Protein AF-A0A7V3VBW9-F1 (afdb_monomer_lite)

Foldseek 3Di:
DQVLVCVVCVPHDPVCLVPDDLVVLVVSVVDDDDPVCSCVSCVNSVVVCCVSPVDD

pLDDT: mean 85.11, std 6.81, range [54.41, 91.94]

Sequence (56 aa):
SASILTELVKGKDLEFVKSMEKDQLLEELGIELGPTRLKCALLSLETLKIALFGNA

Radius of gyration: 11.03 Å; chains: 1; bounding box: 26×19×25 Å

Structure (mmCIF, N/CA/C/O backbone):
data_AF-A0A7V3VBW9-F1
#
_entry.id   AF-A0A7V3VBW9-F1
#
loop_
_atom_site.group_PDB
_atom_site.id
_atom_site.type_symbol
_atom_site.label_atom_id
_atom_site.label_alt_id
_atom_site.label_comp_id
_atom_site.label_asym_id
_atom_site.label_entity_id
_atom_site.label_seq_id
_atom_site.pdbx_PDB_ins_code
_atom_site.Cartn_x
_atom_site.Cartn_y
_atom_site.Cartn_z
_atom_site.occupancy
_atom_site.B_iso_or_equiv
_atom_site.auth_seq_id
_atom_site.auth_comp_id
_atom_site.auth_asym_id
_atom_site.auth_atom_id
_atom_site.pdbx_PDB_model_num
ATOM 1 N N . SER A 1 1 ? 5.605 -2.673 -2.027 1.00 72.88 1 SER A N 1
ATOM 2 C CA . SER A 1 1 ? 4.289 -2.179 -2.477 1.00 72.88 1 SER A CA 1
ATOM 3 C C . SER A 1 1 ? 3.199 -2.453 -1.453 1.00 72.88 1 SER A C 1
ATOM 5 O O . SER A 1 1 ? 2.584 -1.495 -1.014 1.00 72.88 1 SER A O 1
ATOM 7 N N . ALA A 1 2 ? 3.017 -3.694 -0.982 1.00 84.69 2 ALA A N 1
ATOM 8 C CA . ALA A 1 2 ? 1.933 -4.039 -0.048 1.00 84.69 2 ALA A CA 1
ATOM 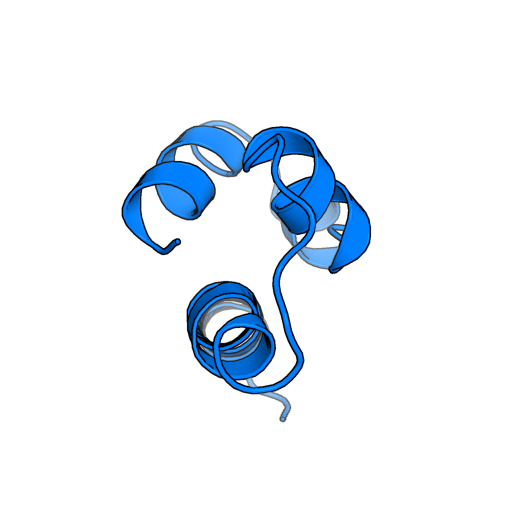9 C C . ALA A 1 2 ? 1.909 -3.224 1.263 1.00 84.69 2 ALA A C 1
ATOM 11 O O . ALA A 1 2 ? 0.853 -2.740 1.641 1.00 84.69 2 ALA A O 1
ATOM 12 N N . SER A 1 3 ? 3.057 -3.004 1.917 1.00 86.81 3 SER A N 1
ATOM 13 C CA . SER A 1 3 ? 3.112 -2.198 3.153 1.0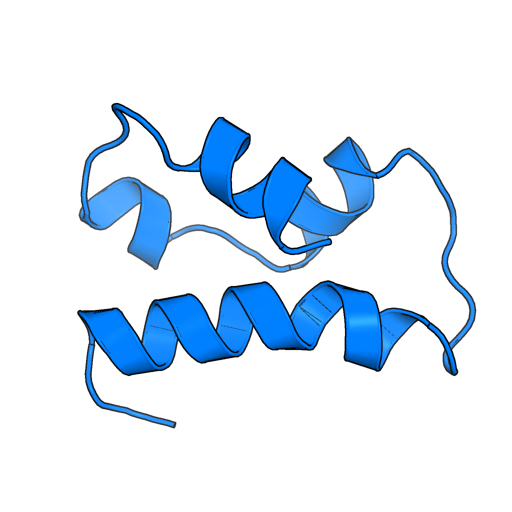0 86.81 3 SER A CA 1
ATOM 14 C C . SER A 1 3 ? 2.722 -0.727 2.949 1.00 86.81 3 SER A C 1
ATOM 16 O O . SER A 1 3 ? 2.171 -0.113 3.850 1.00 86.81 3 SER A O 1
ATOM 18 N N . ILE A 1 4 ? 3.019 -0.150 1.781 1.00 87.94 4 ILE A N 1
ATOM 19 C CA . ILE A 1 4 ? 2.648 1.238 1.455 1.00 87.94 4 ILE A CA 1
ATOM 20 C C . ILE A 1 4 ? 1.153 1.298 1.150 1.00 87.94 4 ILE A C 1
ATOM 22 O O . ILE A 1 4 ? 0.447 2.167 1.649 1.00 87.94 4 ILE A O 1
ATOM 26 N N . LEU A 1 5 ? 0.653 0.309 0.404 1.00 89.19 5 LEU A N 1
ATOM 27 C CA . LEU A 1 5 ? -0.771 0.164 0.140 1.00 89.19 5 LEU A CA 1
ATOM 28 C C . LEU A 1 5 ? -1.578 0.053 1.438 1.00 89.19 5 LEU A C 1
ATOM 30 O O . LEU A 1 5 ? -2.610 0.704 1.549 1.00 89.19 5 LEU A O 1
ATOM 34 N N . THR A 1 6 ? -1.120 -0.731 2.420 1.00 88.31 6 THR A N 1
ATOM 35 C CA . THR A 1 6 ? -1.833 -0.861 3.698 1.00 88.31 6 THR A CA 1
ATOM 36 C C . THR A 1 6 ? -1.921 0.463 4.437 1.00 88.31 6 THR A C 1
ATOM 38 O O . THR A 1 6 ? -2.988 0.770 4.947 1.00 88.31 6 THR A O 1
ATOM 41 N N . GLU A 1 7 ? -0.858 1.269 4.454 1.00 90.12 7 GLU A N 1
ATOM 42 C CA . GLU A 1 7 ? -0.894 2.592 5.088 1.00 90.12 7 GLU A CA 1
ATOM 43 C C . GLU A 1 7 ? -1.795 3.577 4.322 1.00 90.12 7 GLU A C 1
ATOM 45 O O . GLU A 1 7 ? -2.511 4.354 4.948 1.00 90.12 7 GLU A O 1
ATOM 50 N N . LEU A 1 8 ? -1.853 3.488 2.987 1.00 87.69 8 LEU A N 1
ATOM 51 C CA . LEU A 1 8 ? -2.738 4.313 2.152 1.00 87.69 8 LEU A CA 1
ATOM 52 C C . LEU A 1 8 ? -4.227 4.050 2.387 1.00 87.69 8 LEU A C 1
ATOM 54 O O . LEU A 1 8 ? -5.028 4.987 2.363 1.00 87.69 8 LEU A O 1
ATOM 58 N N . VAL A 1 9 ? -4.605 2.784 2.578 1.00 89.44 9 VAL A N 1
ATOM 59 C CA . VAL A 1 9 ? -6.015 2.374 2.717 1.00 89.44 9 VAL A CA 1
ATOM 60 C C . VAL A 1 9 ? -6.491 2.327 4.168 1.00 89.44 9 VAL A C 1
ATOM 62 O O . VAL A 1 9 ? -7.694 2.263 4.423 1.00 89.44 9 VAL A O 1
ATOM 65 N N . LYS A 1 10 ? -5.579 2.358 5.143 1.00 89.38 10 LYS A N 1
ATOM 66 C CA . LYS A 1 10 ? -5.925 2.288 6.566 1.00 89.38 10 LYS A CA 1
ATOM 67 C C . LYS A 1 10 ? -6.726 3.519 6.987 1.00 89.38 10 LYS A C 1
ATOM 69 O O . LYS A 1 10 ? -6.283 4.651 6.833 1.00 89.38 10 LYS A O 1
ATOM 74 N N . GLY A 1 11 ? -7.918 3.286 7.536 1.00 90.50 11 GLY A N 1
ATOM 75 C CA . GLY A 1 11 ? -8.829 4.356 7.959 1.00 90.50 11 GLY A CA 1
ATOM 76 C C . GLY A 1 11 ? -9.555 5.069 6.813 1.00 90.50 11 GLY A C 1
ATOM 77 O O . GLY A 1 11 ? -10.219 6.070 7.065 1.00 90.50 11 GLY A O 1
ATOM 78 N N . LYS A 1 12 ? -9.437 4.575 5.574 1.00 89.75 12 LYS A N 1
ATOM 79 C CA . LYS A 1 12 ? -10.230 5.032 4.426 1.00 89.75 12 LYS A CA 1
ATOM 80 C C . LYS A 1 12 ? -11.521 4.223 4.307 1.00 89.75 12 LYS A C 1
ATOM 82 O O . LYS A 1 12 ? -11.581 3.065 4.721 1.00 89.75 12 LYS A O 1
ATOM 87 N N . ASP A 1 13 ? -12.516 4.813 3.658 1.00 91.94 13 ASP A N 1
ATOM 88 C CA . ASP A 1 13 ? -13.757 4.124 3.314 1.00 91.94 13 ASP A CA 1
ATOM 89 C C . ASP A 1 13 ? -13.576 3.149 2.145 1.00 91.94 13 ASP A C 1
ATOM 91 O O . ASP A 1 13 ? -12.702 3.307 1.289 1.00 91.94 13 ASP A O 1
ATOM 95 N N . LEU A 1 14 ? -14.463 2.156 2.061 1.00 87.94 14 LEU A N 1
ATOM 96 C CA . LEU A 1 14 ? -14.452 1.166 0.980 1.00 87.94 14 LEU A CA 1
ATOM 97 C C . LEU A 1 14 ? -14.619 1.796 -0.411 1.00 87.94 14 LEU A C 1
ATOM 99 O O . LEU A 1 14 ? -14.039 1.298 -1.374 1.00 87.94 14 LEU A O 1
ATOM 103 N N . GLU A 1 15 ? -15.366 2.898 -0.525 1.00 88.44 15 GLU A N 1
ATOM 104 C CA . GLU A 1 15 ? -15.503 3.638 -1.787 1.00 88.44 15 GLU A CA 1
ATOM 105 C C . GLU A 1 15 ? -14.168 4.222 -2.256 1.00 88.44 15 GLU A C 1
ATOM 107 O O . GLU A 1 15 ? -13.841 4.115 -3.436 1.00 88.44 15 GLU A O 1
ATOM 112 N N . PHE A 1 16 ? -13.354 4.743 -1.331 1.00 88.69 16 PHE A N 1
ATOM 113 C CA . PHE A 1 16 ? -12.019 5.251 -1.649 1.00 88.69 16 PHE A CA 1
ATOM 114 C C . PHE A 1 16 ? -11.114 4.135 -2.181 1.00 88.69 16 PHE A C 1
ATOM 116 O O . PHE A 1 16 ? -10.416 4.314 -3.178 1.00 88.69 16 PHE A O 1
ATOM 123 N N . VAL A 1 17 ? -11.152 2.957 -1.548 1.00 88.44 17 VAL A N 1
ATOM 124 C CA . VAL A 1 17 ? -10.365 1.798 -2.002 1.00 88.44 17 VAL A CA 1
ATOM 125 C C . VAL A 1 17 ? -10.844 1.307 -3.373 1.00 88.44 17 VAL A C 1
ATOM 127 O O . VAL A 1 17 ? -10.042 0.851 -4.190 1.00 88.44 17 VAL A O 1
ATOM 130 N N . LYS A 1 18 ? -12.142 1.439 -3.664 1.00 86.69 18 LYS A N 1
ATOM 131 C CA . LYS A 1 18 ? -12.715 1.101 -4.970 1.00 86.69 18 LYS A CA 1
ATOM 132 C C . LYS A 1 18 ? -12.263 2.061 -6.070 1.00 86.69 18 LYS A C 1
ATOM 134 O O . LYS A 1 18 ? -11.934 1.602 -7.162 1.00 86.69 18 LYS A O 1
ATOM 139 N N . SER A 1 19 ? -12.226 3.362 -5.778 1.00 88.69 19 SER A N 1
ATOM 140 C CA . SER A 1 19 ? -11.782 4.405 -6.711 1.00 88.69 19 SER A CA 1
ATOM 141 C C . SER A 1 19 ? -10.261 4.535 -6.816 1.00 88.69 19 SER A C 1
ATOM 143 O O . SER A 1 19 ? -9.785 5.336 -7.613 1.00 88.69 19 SER A O 1
ATOM 145 N N . MET A 1 20 ? -9.493 3.806 -5.999 1.00 87.88 20 MET A N 1
ATOM 146 C CA . MET A 1 20 ? -8.035 3.886 -6.011 1.00 87.88 20 MET A CA 1
ATOM 147 C C . MET A 1 20 ? -7.478 3.384 -7.341 1.00 87.88 20 MET A C 1
ATOM 149 O O . MET A 1 20 ? -7.651 2.216 -7.709 1.00 87.88 20 MET A O 1
ATOM 153 N N . GLU A 1 21 ? -6.761 4.256 -8.037 1.00 86.00 21 GLU A N 1
ATOM 154 C CA . GLU A 1 21 ? -6.112 3.934 -9.302 1.00 86.00 21 GLU A CA 1
ATOM 155 C C . GLU A 1 21 ? -4.648 3.542 -9.103 1.00 86.00 21 GLU A C 1
ATOM 157 O O . GLU A 1 21 ? -4.002 3.870 -8.104 1.00 86.00 21 GLU A O 1
ATOM 162 N N . LYS A 1 22 ? -4.111 2.820 -10.088 1.00 86.19 22 LYS A N 1
ATOM 163 C CA . LYS A 1 22 ? -2.705 2.392 -10.105 1.00 86.19 22 LYS A CA 1
ATOM 164 C C . LYS A 1 22 ? -1.732 3.563 -9.954 1.00 86.19 22 LYS A C 1
ATOM 166 O O . LYS A 1 22 ? -0.727 3.416 -9.268 1.00 86.19 22 LYS A O 1
ATOM 171 N N . ASP A 1 23 ? -2.054 4.710 -10.544 1.00 84.94 23 ASP A N 1
ATOM 172 C CA . ASP A 1 23 ? -1.161 5.865 -10.595 1.00 84.94 23 ASP A CA 1
ATOM 173 C C . ASP A 1 23 ? -0.959 6.475 -9.206 1.00 84.94 23 ASP A C 1
ATOM 175 O O . ASP A 1 23 ? 0.167 6.799 -8.858 1.00 84.94 23 ASP A O 1
ATOM 179 N N . GLN A 1 24 ? -1.984 6.478 -8.346 1.00 85.50 24 GLN A N 1
ATOM 180 C CA . GLN A 1 24 ? -1.849 6.944 -6.959 1.00 85.50 24 GLN A CA 1
ATOM 181 C C . GLN A 1 24 ? -0.854 6.093 -6.159 1.00 85.50 24 GLN A C 1
ATOM 183 O O . GLN A 1 24 ? -0.058 6.613 -5.385 1.00 85.50 24 GLN A O 1
ATOM 188 N N . LEU A 1 25 ? -0.866 4.770 -6.357 1.00 86.06 25 LEU A N 1
ATOM 189 C CA . LEU A 1 25 ? 0.104 3.890 -5.705 1.00 86.06 25 LEU A CA 1
ATOM 190 C C . LEU A 1 25 ? 1.522 4.099 -6.263 1.00 86.06 25 LEU A C 1
ATOM 192 O O . LEU A 1 25 ? 2.495 3.943 -5.528 1.00 86.06 25 LEU A O 1
ATOM 196 N N . LEU A 1 26 ? 1.647 4.418 -7.554 1.00 86.06 26 LEU A N 1
ATOM 197 C CA . LEU A 1 26 ? 2.932 4.687 -8.203 1.00 86.06 26 LEU A CA 1
ATOM 198 C C . LEU A 1 26 ? 3.509 6.051 -7.792 1.00 86.06 26 LEU A C 1
ATOM 200 O O . LEU A 1 26 ? 4.711 6.141 -7.551 1.00 86.06 26 LEU A O 1
ATOM 204 N N . GLU A 1 27 ? 2.665 7.072 -7.648 1.00 85.88 27 GLU A N 1
ATOM 205 C CA . GLU A 1 27 ? 3.034 8.397 -7.136 1.00 85.88 27 GLU A CA 1
ATOM 206 C C . GLU A 1 27 ? 3.564 8.315 -5.702 1.00 85.88 27 GLU A C 1
ATOM 208 O O . GLU A 1 27 ? 4.633 8.846 -5.413 1.00 85.88 27 GLU A O 1
ATOM 213 N N . GLU A 1 28 ? 2.889 7.564 -4.829 1.00 85.25 28 GLU A N 1
ATOM 214 C CA . GLU A 1 28 ? 3.314 7.353 -3.435 1.00 85.25 28 GLU A CA 1
ATOM 215 C C . GLU A 1 28 ? 4.614 6.547 -3.311 1.00 85.25 28 GLU A C 1
ATOM 217 O O . GLU A 1 28 ? 5.350 6.664 -2.332 1.00 85.25 28 GLU A O 1
ATOM 222 N N . LEU A 1 29 ? 4.943 5.735 -4.319 1.00 84.00 29 LEU A N 1
ATOM 223 C CA . LEU A 1 29 ? 6.248 5.080 -4.394 1.00 84.00 29 LEU A CA 1
ATOM 224 C C . LEU A 1 29 ? 7.362 6.075 -4.767 1.00 84.00 29 LEU A C 1
ATOM 226 O O . LEU A 1 29 ? 8.524 5.807 -4.458 1.00 84.00 29 LEU A O 1
ATOM 230 N N . GLY A 1 30 ? 7.030 7.205 -5.400 1.00 78.88 30 GLY A N 1
ATOM 231 C CA . GLY A 1 30 ? 7.964 8.2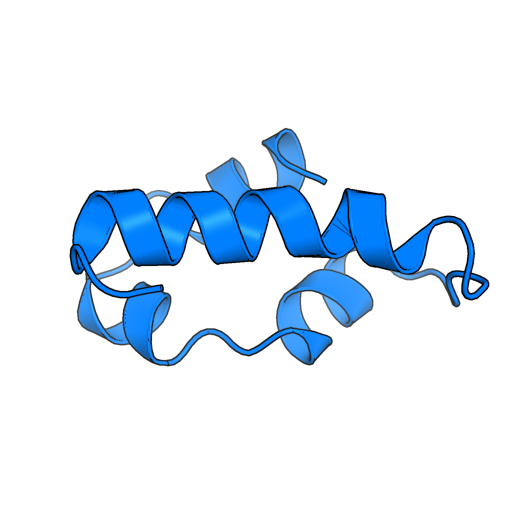89 -5.720 1.00 78.88 30 GLY A CA 1
ATOM 232 C C . GLY A 1 30 ? 9.059 7.914 -6.723 1.00 78.88 30 GLY A C 1
ATOM 233 O O . GLY A 1 30 ? 10.076 8.602 -6.809 1.00 78.88 30 GLY A O 1
ATOM 234 N N . ILE A 1 31 ? 8.893 6.808 -7.456 1.00 77.12 31 ILE A N 1
ATOM 235 C CA . ILE A 1 31 ? 9.899 6.269 -8.378 1.00 77.12 31 ILE A CA 1
ATOM 236 C C . ILE A 1 31 ? 9.268 5.831 -9.697 1.00 77.12 31 ILE A C 1
ATOM 238 O O . ILE A 1 31 ? 8.280 5.097 -9.718 1.00 77.12 31 ILE A O 1
ATOM 242 N N . GLU A 1 32 ? 9.903 6.200 -10.811 1.00 72.56 32 GLU A N 1
ATOM 243 C CA . GLU A 1 32 ? 9.611 5.578 -12.101 1.00 72.56 32 GLU A CA 1
ATOM 244 C C . GLU A 1 32 ? 10.051 4.112 -12.063 1.00 72.56 32 GLU A C 1
ATOM 246 O O . GLU A 1 32 ? 11.236 3.764 -12.003 1.00 72.56 32 GLU A O 1
ATOM 251 N N . LEU A 1 33 ? 9.065 3.221 -12.058 1.00 76.62 33 LEU A N 1
ATOM 252 C CA . LEU A 1 33 ? 9.288 1.787 -12.060 1.00 76.62 33 LEU A CA 1
ATOM 253 C C . LEU A 1 33 ? 9.368 1.287 -13.499 1.00 76.62 33 LEU A C 1
ATOM 255 O O . LEU A 1 33 ? 8.431 1.425 -14.278 1.00 76.62 33 LEU A O 1
ATOM 259 N N . GLY A 1 34 ? 10.470 0.616 -13.831 1.00 80.44 34 GLY A N 1
ATOM 260 C CA . GLY A 1 34 ? 10.564 -0.124 -15.085 1.00 80.44 34 GLY A CA 1
ATOM 261 C C . GLY A 1 34 ? 9.510 -1.246 -15.186 1.00 80.44 34 GLY A C 1
ATOM 262 O O . GLY A 1 34 ? 9.011 -1.734 -14.161 1.00 80.44 34 GLY A O 1
ATOM 263 N N . PRO A 1 35 ? 9.217 -1.733 -16.407 1.00 77.88 35 PRO A N 1
ATOM 264 C CA . PRO A 1 35 ? 8.149 -2.703 -16.693 1.00 77.88 35 PRO A CA 1
ATOM 265 C C . PRO A 1 35 ? 8.219 -3.984 -15.848 1.00 77.88 35 PRO A C 1
ATOM 267 O O . PRO A 1 35 ? 7.193 -4.564 -15.496 1.00 77.88 35 PRO A O 1
ATOM 270 N N . THR A 1 36 ? 9.420 -4.400 -15.445 1.00 83.50 36 THR A N 1
ATOM 271 C CA . THR A 1 36 ? 9.634 -5.584 -14.603 1.00 83.50 36 THR A CA 1
ATOM 272 C C . THR A 1 36 ? 9.150 -5.398 -13.159 1.00 83.50 36 THR A C 1
ATOM 274 O O . THR A 1 36 ? 8.687 -6.357 -12.547 1.00 83.50 36 THR A O 1
ATOM 277 N N . ARG A 1 37 ? 9.225 -4.183 -12.593 1.00 82.31 37 ARG A N 1
ATOM 278 C CA . ARG A 1 37 ? 8.787 -3.912 -11.206 1.00 82.31 37 ARG A CA 1
ATOM 279 C C . ARG A 1 37 ? 7.351 -3.409 -11.107 1.00 82.31 37 ARG A C 1
ATOM 281 O O . ARG A 1 37 ? 6.758 -3.545 -10.040 1.00 82.31 37 ARG A O 1
ATOM 288 N N . LEU A 1 38 ? 6.780 -2.916 -12.207 1.00 84.31 38 LEU A N 1
ATOM 289 C CA . LEU A 1 38 ? 5.375 -2.510 -12.284 1.00 84.31 38 LEU A CA 1
ATOM 290 C C . LEU A 1 38 ? 4.428 -3.627 -11.827 1.00 84.31 38 LEU A C 1
ATOM 292 O O . LEU A 1 38 ? 3.576 -3.388 -10.980 1.00 84.31 38 LEU A O 1
ATOM 296 N N . LYS A 1 39 ? 4.633 -4.873 -12.273 1.00 82.88 39 LYS A N 1
ATOM 297 C CA . LYS A 1 39 ? 3.800 -6.011 -11.834 1.00 82.88 39 LYS A CA 1
ATOM 298 C C . LYS A 1 39 ? 3.819 -6.214 -10.317 1.00 82.88 39 LYS A C 1
ATOM 300 O O . LYS A 1 39 ? 2.771 -6.384 -9.713 1.00 82.88 39 LYS A O 1
ATOM 305 N N . CYS A 1 40 ? 4.994 -6.159 -9.691 1.00 86.00 40 CYS A N 1
ATOM 306 C CA . CYS A 1 40 ? 5.125 -6.309 -8.238 1.00 86.00 40 CYS A CA 1
ATOM 307 C C . CYS A 1 40 ? 4.493 -5.128 -7.475 1.00 86.00 40 CYS A C 1
ATOM 309 O O . CYS A 1 40 ? 3.940 -5.302 -6.386 1.00 86.00 40 CYS A O 1
ATOM 311 N N . ALA A 1 41 ? 4.544 -3.922 -8.050 1.00 84.62 41 ALA A N 1
ATOM 312 C CA . ALA A 1 41 ? 3.884 -2.756 -7.481 1.00 84.62 41 ALA A CA 1
ATOM 313 C C . ALA A 1 41 ? 2.354 -2.874 -7.527 1.00 84.62 41 ALA A C 1
ATOM 315 O O . ALA A 1 41 ? 1.694 -2.618 -6.523 1.00 84.62 41 ALA A O 1
ATOM 316 N N . LEU A 1 42 ? 1.812 -3.322 -8.660 1.00 88.50 42 LEU A N 1
ATOM 317 C CA . LEU A 1 42 ? 0.371 -3.398 -8.900 1.00 88.50 42 LEU A CA 1
ATOM 318 C C . LEU A 1 42 ? -0.294 -4.637 -8.291 1.00 88.50 42 LEU A C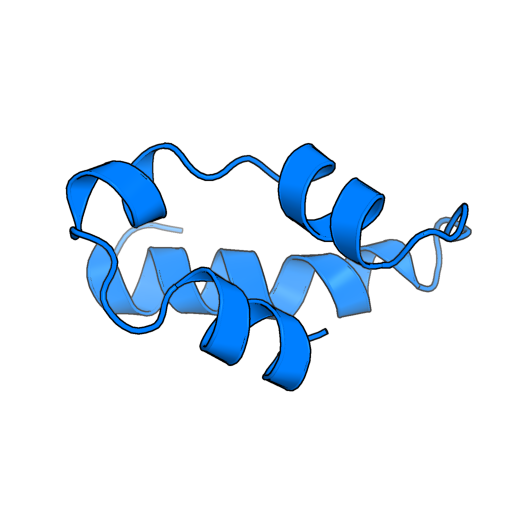 1
ATOM 320 O O . LEU A 1 42 ? -1.454 -4.557 -7.896 1.00 88.50 42 LEU A O 1
ATOM 324 N N . LEU A 1 43 ? 0.438 -5.745 -8.131 1.00 90.81 43 LEU A N 1
ATOM 325 C CA . LEU A 1 43 ? -0.097 -7.008 -7.612 1.00 90.81 43 LEU A CA 1
ATOM 326 C C . LEU A 1 43 ? -0.838 -6.840 -6.278 1.00 90.81 43 LEU A C 1
ATOM 328 O O . LEU A 1 43 ? -1.894 -7.436 -6.076 1.00 90.81 43 LEU A O 1
ATOM 332 N N . SER A 1 44 ? -0.313 -6.018 -5.363 1.00 90.38 44 SER A N 1
ATOM 333 C CA . SER A 1 44 ? -0.964 -5.785 -4.070 1.00 90.38 44 SER A CA 1
ATOM 334 C C . SER A 1 44 ? -2.276 -5.008 -4.196 1.00 90.38 44 SER A C 1
ATOM 336 O O . SER A 1 44 ? -3.206 -5.285 -3.445 1.00 90.38 44 SER A O 1
ATOM 338 N N . LEU A 1 45 ? -2.367 -4.065 -5.142 1.00 89.94 45 LEU A N 1
ATOM 339 C CA . LEU A 1 45 ? -3.589 -3.295 -5.394 1.00 89.94 45 LEU A CA 1
ATOM 340 C C . LEU A 1 45 ? -4.673 -4.188 -6.001 1.00 89.94 45 LEU A C 1
ATOM 342 O O . LEU A 1 45 ? -5.818 -4.161 -5.561 1.00 89.94 45 LEU A O 1
ATOM 346 N N . GLU A 1 46 ? -4.292 -5.013 -6.972 1.00 89.25 46 GLU A N 1
ATOM 347 C CA . GLU A 1 46 ? -5.184 -5.971 -7.625 1.00 89.25 46 GLU A CA 1
ATOM 348 C C . GLU A 1 46 ? -5.700 -7.017 -6.627 1.00 89.25 46 GLU A C 1
ATOM 350 O O . GLU A 1 46 ? -6.906 -7.223 -6.508 1.00 89.25 46 GLU A O 1
ATOM 355 N N . THR A 1 47 ? -4.804 -7.576 -5.807 1.00 91.62 47 THR A N 1
ATOM 356 C CA . THR A 1 47 ? -5.168 -8.509 -4.728 1.00 91.62 47 THR A CA 1
ATOM 357 C C . THR A 1 47 ? -6.149 -7.876 -3.739 1.00 91.62 47 THR A C 1
ATOM 359 O O . THR A 1 47 ? -7.108 -8.530 -3.336 1.00 91.62 47 THR A O 1
ATOM 362 N N . LEU A 1 48 ? -5.954 -6.606 -3.361 1.00 89.50 48 LEU A N 1
ATOM 363 C CA . LEU A 1 48 ? -6.866 -5.901 -2.455 1.00 89.50 48 LEU A CA 1
ATOM 364 C C . LEU A 1 48 ? -8.253 -5.704 -3.083 1.00 89.50 48 LEU A C 1
ATOM 366 O O . LEU A 1 48 ? -9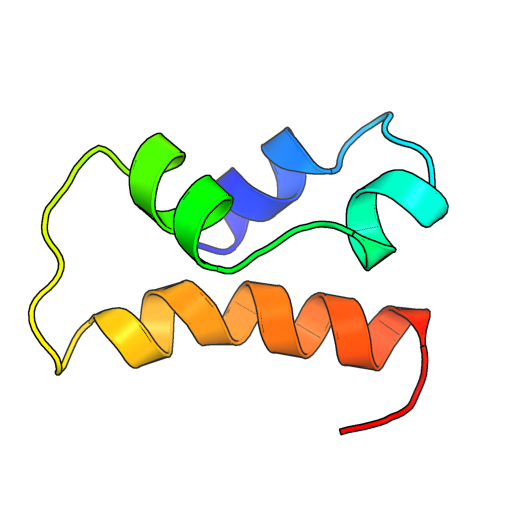.262 -5.947 -2.422 1.00 89.50 48 LEU A O 1
ATOM 370 N N . LYS A 1 49 ? -8.315 -5.308 -4.360 1.00 88.06 49 LYS A N 1
ATOM 371 C CA . LYS A 1 49 ? -9.586 -5.150 -5.084 1.00 88.06 49 LYS A CA 1
ATOM 372 C C . LYS A 1 49 ? -10.328 -6.483 -5.212 1.00 88.06 49 LYS A C 1
ATOM 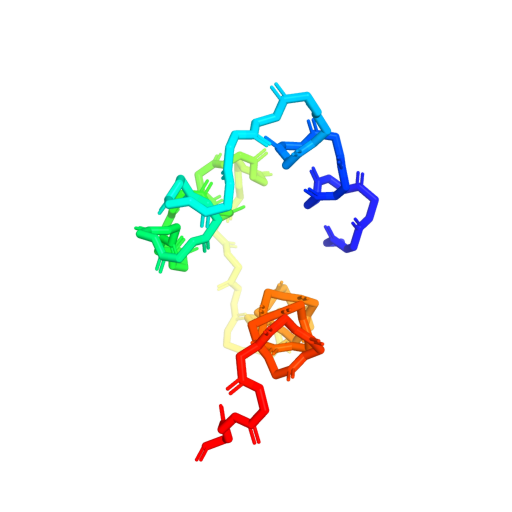374 O O . LYS A 1 49 ? -11.526 -6.523 -4.950 1.00 88.06 49 LYS A O 1
ATOM 379 N N . ILE A 1 50 ? -9.627 -7.575 -5.515 1.00 91.31 50 ILE A N 1
ATOM 380 C CA . ILE A 1 50 ? -10.215 -8.923 -5.562 1.00 91.31 50 ILE A CA 1
ATOM 381 C C . ILE A 1 50 ? -10.707 -9.351 -4.173 1.00 91.31 50 ILE A C 1
ATOM 383 O O . ILE A 1 50 ? -11.820 -9.854 -4.050 1.00 91.31 50 ILE A O 1
ATOM 387 N N . ALA A 1 51 ? -9.924 -9.122 -3.117 1.00 89.62 51 ALA A N 1
ATOM 388 C CA . ALA A 1 51 ? -10.307 -9.494 -1.755 1.00 89.62 51 ALA A CA 1
ATOM 389 C C . ALA A 1 51 ? -11.558 -8.746 -1.257 1.00 89.62 51 ALA A C 1
ATOM 391 O O . ALA A 1 51 ? -12.341 -9.310 -0.495 1.00 89.62 51 ALA A O 1
ATOM 392 N N . LEU A 1 52 ? -11.751 -7.493 -1.682 1.00 88.69 52 LEU A N 1
ATOM 393 C CA . LEU A 1 52 ? -12.893 -6.667 -1.279 1.00 88.69 52 LEU A CA 1
ATOM 394 C C . LEU A 1 52 ? -14.122 -6.840 -2.180 1.00 88.69 52 LEU A C 1
ATOM 396 O O . LEU A 1 52 ? -15.246 -6.782 -1.685 1.00 88.69 52 LEU A O 1
ATOM 400 N N . PHE A 1 53 ? -13.928 -7.024 -3.489 1.00 87.81 53 PHE A N 1
ATOM 401 C CA . PHE A 1 53 ? -15.010 -6.971 -4.481 1.00 87.81 53 PHE A CA 1
ATOM 402 C C . PHE A 1 53 ? -15.228 -8.276 -5.257 1.00 87.81 53 PHE A C 1
ATOM 404 O O . PHE A 1 53 ? -16.186 -8.365 -6.018 1.00 87.81 53 PHE A O 1
ATOM 411 N N . GLY A 1 54 ? -14.380 -9.290 -5.076 1.00 81.50 54 GLY A N 1
ATOM 412 C CA . GLY A 1 54 ? -14.574 -10.644 -5.609 1.00 81.50 54 GLY A CA 1
ATOM 413 C C . GLY A 1 54 ? -14.395 -10.820 -7.121 1.00 81.50 54 GLY A C 1
ATOM 414 O O . GLY A 1 54 ? -14.426 -11.958 -7.579 1.00 81.50 54 GLY A O 1
ATOM 415 N N . ASN A 1 55 ? -14.172 -9.750 -7.889 1.00 62.09 55 ASN A N 1
ATOM 416 C CA . ASN A 1 55 ? -14.007 -9.827 -9.342 1.00 62.09 55 ASN A CA 1
ATOM 417 C C . ASN A 1 55 ? -12.573 -9.482 -9.768 1.00 62.09 55 ASN A C 1
ATOM 419 O O . ASN A 1 55 ? -12.066 -8.410 -9.428 1.00 62.09 55 ASN A O 1
ATOM 423 N N . ALA A 1 56 ? -11.971 -10.414 -10.515 1.00 54.41 56 ALA A N 1
ATOM 424 C CA . ALA A 1 56 ? -10.773 -10.236 -11.335 1.00 54.41 56 ALA A CA 1
ATOM 425 C C . ALA A 1 56 ? -11.167 -9.802 -12.754 1.00 54.41 56 ALA A C 1
ATOM 427 O O . ALA A 1 56 ? -12.213 -10.295 -13.240 1.00 54.41 56 ALA A O 1
#

Secondary structure (DSSP, 8-state):
-HHHHHHHHTT--HHHHHH--HHHHHHHHTS---HHHHHHHHHHHHHHHHHHH---